Protein AF-A0A967E884-F1 (afdb_monomer_lite)

Foldseek 3Di:
DDPVVVVVLLVVLVVLLVVLCVVLQWDFDDDDPSDTDIAHDDDPPDVSRLVSLVSSQVSSQVSLVVVVVVDDDPDDDRDDDDDDRD

Structure (mmCIF, N/CA/C/O backbone):
data_AF-A0A967E884-F1
#
_entry.id   AF-A0A967E884-F1
#
loop_
_atom_site.group_PDB
_atom_site.id
_atom_site.type_symbol
_atom_site.label_atom_id
_atom_site.label_alt_id
_atom_site.label_comp_id
_atom_site.label_asym_id
_atom_site.label_entity_id
_atom_site.label_seq_id
_atom_site.pdbx_PDB_ins_code
_atom_site.Cartn_x
_atom_site.Cartn_y
_atom_site.Cartn_z
_atom_site.occupancy
_atom_site.B_iso_or_equiv
_atom_site.auth_seq_id
_atom_site.auth_comp_id
_atom_site.auth_asym_id
_atom_site.auth_atom_id
_atom_site.pdbx_PDB_model_num
ATOM 1 N N . MET A 1 1 ? -18.196 6.021 16.903 1.00 68.12 1 MET A N 1
ATOM 2 C CA . MET A 1 1 ? -16.793 5.579 16.946 1.00 68.12 1 MET A CA 1
ATOM 3 C C . MET A 1 1 ? -16.047 6.467 17.926 1.00 68.12 1 MET A C 1
ATOM 5 O O . MET A 1 1 ? -16.141 7.685 17.820 1.00 68.12 1 MET A O 1
ATOM 9 N N . THR A 1 2 ? -15.391 5.877 18.916 1.00 86.12 2 THR A N 1
ATOM 10 C CA . THR A 1 2 ? -14.497 6.571 19.849 1.00 86.12 2 THR A CA 1
ATOM 11 C C . THR A 1 2 ? -13.158 6.884 19.165 1.00 86.12 2 THR A C 1
ATOM 13 O O . THR A 1 2 ? -12.824 6.246 18.163 1.00 86.12 2 THR A O 1
ATOM 16 N N . PRO A 1 3 ? -12.345 7.821 19.689 1.00 84.12 3 PRO A N 1
ATOM 17 C CA . PRO A 1 3 ? -11.021 8.107 19.127 1.00 84.12 3 PRO A CA 1
ATOM 18 C C . PRO A 1 3 ? -10.112 6.873 19.038 1.00 84.12 3 PRO A C 1
ATOM 20 O O . PRO A 1 3 ? -9.334 6.746 18.100 1.00 84.12 3 PRO A O 1
ATOM 23 N N . LYS A 1 4 ? -10.242 5.937 19.985 1.00 84.94 4 LYS A N 1
ATOM 24 C CA . LYS A 1 4 ? -9.482 4.683 19.985 1.00 84.94 4 LYS A CA 1
ATOM 25 C C . LYS A 1 4 ? -9.930 3.746 18.862 1.00 84.94 4 LYS A C 1
ATOM 27 O O . LYS A 1 4 ? -9.096 3.254 18.114 1.00 84.94 4 LYS A O 1
ATOM 32 N N . GLU A 1 5 ? -11.239 3.564 18.703 1.00 82.00 5 GLU A N 1
ATOM 33 C CA . GLU A 1 5 ? -11.801 2.741 17.624 1.00 82.00 5 GLU A CA 1
ATOM 34 C C . GLU A 1 5 ? -11.440 3.288 16.234 1.00 82.00 5 GLU A C 1
ATOM 36 O O . GLU A 1 5 ? -11.198 2.510 15.314 1.00 82.00 5 GLU A O 1
ATOM 41 N N . LEU A 1 6 ? -11.356 4.617 16.089 1.00 83.81 6 LEU A N 1
ATOM 42 C CA . LEU A 1 6 ? -10.899 5.262 14.857 1.00 83.81 6 LEU A CA 1
ATOM 43 C C . LEU A 1 6 ? -9.427 4.958 14.567 1.00 83.81 6 LEU A C 1
ATOM 45 O O . LEU A 1 6 ? -9.089 4.595 13.442 1.00 83.81 6 LEU A O 1
ATOM 49 N N . SER A 1 7 ? -8.554 5.090 15.566 1.00 85.81 7 SER A N 1
ATOM 50 C CA . SER A 1 7 ? -7.130 4.777 15.415 1.00 85.81 7 SER A CA 1
ATOM 51 C C . SER A 1 7 ? -6.904 3.308 15.052 1.00 85.81 7 SER A C 1
ATOM 53 O O . SER A 1 7 ? -6.125 3.016 14.147 1.00 85.81 7 SER A O 1
ATOM 55 N N . ASP A 1 8 ? -7.633 2.389 15.688 1.00 86.94 8 ASP A N 1
ATOM 56 C CA . ASP A 1 8 ? -7.555 0.952 15.397 1.00 86.94 8 ASP A CA 1
ATOM 57 C C . ASP A 1 8 ? -8.105 0.620 13.995 1.00 86.94 8 ASP A C 1
ATOM 59 O O . ASP A 1 8 ? -7.632 -0.298 13.318 1.00 86.94 8 ASP A O 1
ATOM 63 N N . PHE A 1 9 ? -9.108 1.366 13.524 1.00 86.31 9 PHE A N 1
ATOM 64 C CA . PHE A 1 9 ? -9.611 1.265 12.154 1.00 86.31 9 PHE A CA 1
ATOM 65 C C . PHE A 1 9 ? -8.573 1.748 11.133 1.00 86.31 9 PHE A C 1
ATOM 67 O O . PHE A 1 9 ? -8.262 1.014 10.194 1.00 86.31 9 PHE A O 1
ATOM 74 N N . LEU A 1 10 ? -7.999 2.938 11.339 1.00 86.81 10 LEU A N 1
ATOM 75 C CA . LEU A 1 10 ? -6.977 3.500 10.455 1.00 86.81 10 LEU A CA 1
ATOM 76 C C . LEU A 1 10 ? -5.724 2.625 10.409 1.00 86.81 10 LEU A C 1
ATOM 78 O O . LEU A 1 10 ? -5.182 2.408 9.330 1.00 86.81 10 LEU A O 1
ATOM 82 N N . GLY A 1 11 ? -5.299 2.061 11.542 1.00 87.69 11 GLY A N 1
ATOM 83 C CA . GLY A 1 11 ? -4.167 1.134 11.590 1.00 87.69 11 GLY A CA 1
ATOM 84 C C . GLY A 1 11 ? -4.355 -0.065 10.657 1.00 87.69 11 GLY A C 1
ATOM 85 O O . GLY A 1 11 ? -3.487 -0.346 9.832 1.00 87.69 11 GLY A O 1
ATOM 86 N N . ARG A 1 12 ? -5.523 -0.719 10.719 1.00 88.31 12 ARG A N 1
ATOM 87 C CA . ARG A 1 12 ? -5.852 -1.861 9.845 1.00 88.31 12 ARG A CA 1
ATOM 88 C C . ARG A 1 12 ? -5.998 -1.462 8.377 1.00 88.31 12 ARG A C 1
ATOM 90 O O . ARG A 1 12 ? -5.581 -2.207 7.494 1.00 88.31 12 ARG A O 1
ATOM 97 N N . TYR A 1 13 ? -6.566 -0.287 8.114 1.00 86.94 13 TYR A N 1
ATOM 98 C CA . TYR A 1 13 ? -6.669 0.265 6.765 1.00 86.94 13 TYR A CA 1
ATOM 99 C C . TYR A 1 13 ? -5.283 0.508 6.145 1.00 86.94 13 TYR A C 1
ATOM 101 O O . TYR A 1 13 ? -5.006 0.054 5.034 1.00 86.94 13 TYR A O 1
ATOM 109 N N . PHE A 1 14 ? -4.379 1.155 6.884 1.00 89.81 14 PHE A N 1
ATOM 110 C CA . PHE A 1 14 ? -3.012 1.405 6.431 1.00 89.81 14 PHE A CA 1
ATOM 111 C C . PHE A 1 14 ? -2.226 0.113 6.218 1.00 89.81 14 PHE A C 1
ATOM 113 O O . PHE A 1 14 ? -1.529 -0.019 5.214 1.00 89.81 14 PHE A O 1
ATOM 120 N N . GLU A 1 15 ? -2.377 -0.872 7.102 1.00 89.75 15 GLU A N 1
ATOM 121 C CA . GLU A 1 15 ? -1.738 -2.179 6.947 1.00 89.75 15 GLU A CA 1
ATOM 122 C C . GLU A 1 15 ? -2.142 -2.871 5.633 1.00 89.75 15 GLU A C 1
ATOM 124 O O . GLU A 1 15 ? -1.275 -3.358 4.900 1.00 89.75 15 GLU A O 1
ATOM 129 N N . ALA A 1 16 ? -3.434 -2.837 5.282 1.00 88.69 16 ALA A N 1
ATOM 130 C CA . ALA A 1 16 ? -3.939 -3.384 4.021 1.00 88.69 16 ALA A CA 1
ATOM 131 C C . ALA A 1 16 ? -3.379 -2.655 2.785 1.00 88.69 16 ALA A C 1
ATOM 133 O O . ALA A 1 16 ? -3.158 -3.273 1.741 1.00 88.69 16 ALA A O 1
ATOM 134 N N . LEU A 1 17 ? -3.115 -1.352 2.902 1.00 88.62 17 LEU A N 1
ATOM 135 C CA . LEU A 1 17 ? -2.560 -0.527 1.830 1.00 88.62 17 LEU A CA 1
ATOM 136 C C . LEU A 1 17 ? -1.041 -0.650 1.675 1.00 88.62 17 LEU A C 1
ATOM 138 O O . LEU A 1 17 ? -0.521 -0.520 0.565 1.00 88.62 17 LEU A O 1
ATOM 142 N N . PHE A 1 18 ? -0.309 -0.917 2.755 1.00 91.88 18 PHE A N 1
ATOM 143 C CA . PHE A 1 18 ? 1.151 -1.024 2.708 1.00 91.88 18 PHE A CA 1
ATOM 144 C C . PHE A 1 18 ? 1.630 -2.276 1.976 1.00 91.88 18 PHE A C 1
ATOM 146 O O . PHE A 1 18 ? 2.701 -2.251 1.365 1.00 91.88 18 PHE A O 1
ATOM 153 N N . GLN A 1 19 ? 0.851 -3.358 2.019 1.00 91.94 19 GLN A N 1
ATOM 154 C CA . GLN A 1 19 ? 1.207 -4.630 1.390 1.00 91.94 19 GLN A CA 1
ATOM 155 C C . GLN A 1 19 ? 1.378 -4.506 -0.139 1.00 91.94 19 GLN A C 1
ATOM 157 O O . GLN A 1 19 ? 2.473 -4.810 -0.622 1.00 91.94 19 GLN A O 1
ATOM 162 N N . PRO A 1 20 ? 0.396 -3.988 -0.909 1.00 92.50 20 PRO A N 1
ATOM 163 C CA . PRO A 1 20 ? 0.556 -3.747 -2.346 1.00 92.50 20 PRO A CA 1
ATOM 164 C C . PRO A 1 20 ? 1.751 -2.862 -2.715 1.00 92.50 20 PRO A C 1
ATOM 166 O O . PRO A 1 20 ? 2.505 -3.190 -3.630 1.00 92.50 20 PRO A O 1
ATOM 169 N N . VAL A 1 21 ? 1.961 -1.760 -1.982 1.00 92.50 21 VAL A N 1
ATOM 170 C CA . VAL A 1 21 ? 3.062 -0.821 -2.254 1.00 92.50 21 VAL A CA 1
ATOM 171 C C . VAL A 1 21 ? 4.407 -1.526 -2.113 1.00 92.50 21 VAL A C 1
ATOM 173 O O . VAL A 1 21 ? 5.234 -1.463 -3.020 1.00 92.50 21 VAL A O 1
ATOM 176 N N . ARG A 1 22 ? 4.609 -2.256 -1.009 1.00 92.00 22 ARG A N 1
ATOM 177 C CA . ARG A 1 22 ? 5.852 -2.998 -0.755 1.00 92.00 22 ARG A CA 1
ATOM 178 C C . ARG A 1 22 ? 6.068 -4.121 -1.765 1.00 92.00 22 ARG A C 1
ATOM 180 O O . ARG A 1 22 ? 7.183 -4.294 -2.247 1.00 92.00 22 ARG A O 1
ATOM 187 N N . LYS A 1 23 ? 5.010 -4.859 -2.113 1.00 93.19 23 LYS A N 1
ATOM 188 C CA . LYS A 1 23 ? 5.057 -5.959 -3.089 1.00 93.19 23 LYS A CA 1
ATOM 189 C C . LYS A 1 23 ? 5.493 -5.486 -4.477 1.00 93.19 23 LYS A C 1
ATOM 191 O O . LYS A 1 23 ? 6.225 -6.197 -5.155 1.00 93.19 23 LYS A O 1
ATOM 196 N N . GLN A 1 24 ? 5.081 -4.285 -4.874 1.00 92.38 24 GLN A N 1
ATOM 197 C CA . GLN A 1 24 ? 5.452 -3.671 -6.151 1.00 92.38 24 GLN A CA 1
ATOM 198 C C . GLN A 1 24 ? 6.748 -2.841 -6.065 1.00 92.38 24 GLN A C 1
ATOM 200 O O . GLN A 1 24 ? 7.028 -2.055 -6.963 1.00 92.38 24 GLN A O 1
ATOM 205 N N . GLY A 1 25 ? 7.538 -2.963 -4.991 1.00 90.75 25 GLY A N 1
ATOM 206 C CA . GLY A 1 25 ? 8.830 -2.274 -4.856 1.00 90.75 25 GLY A CA 1
ATOM 207 C C . GLY A 1 25 ? 8.739 -0.7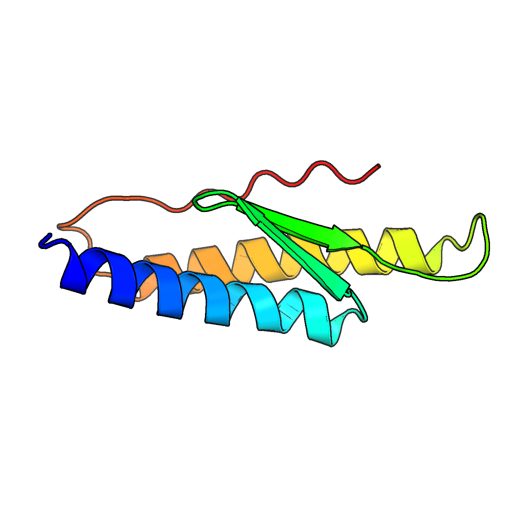73 -4.553 1.00 90.75 25 GLY A C 1
ATOM 208 O O . GLY A 1 25 ? 9.725 -0.053 -4.704 1.00 90.75 25 GLY A O 1
ATOM 209 N N . GLY A 1 26 ? 7.569 -0.291 -4.134 1.00 91.00 26 GLY A N 1
ATOM 210 C CA . GLY A 1 26 ? 7.353 1.095 -3.736 1.00 91.00 26 GLY A CA 1
ATOM 211 C C . GLY A 1 26 ? 7.842 1.373 -2.316 1.00 91.00 26 GLY A C 1
ATOM 212 O O . GLY A 1 26 ? 7.778 0.523 -1.425 1.00 91.00 26 GLY A O 1
ATOM 213 N N . LEU A 1 27 ? 8.298 2.601 -2.090 1.00 92.31 27 LEU A N 1
ATOM 214 C CA . LEU A 1 27 ? 8.674 3.119 -0.780 1.00 92.31 27 LEU A CA 1
ATOM 215 C C . LEU A 1 27 ? 7.596 4.074 -0.278 1.00 92.31 27 LEU A C 1
ATOM 217 O O . LEU A 1 27 ? 7.330 5.086 -0.922 1.00 92.31 27 LEU A O 1
ATOM 221 N N . ILE A 1 28 ? 7.027 3.790 0.891 1.00 92.12 28 ILE A N 1
ATOM 222 C CA . ILE A 1 28 ? 6.120 4.714 1.580 1.00 92.12 28 ILE A CA 1
ATOM 223 C C . ILE A 1 28 ? 6.961 5.830 2.201 1.00 92.12 28 ILE A C 1
ATOM 225 O O . ILE A 1 28 ? 7.860 5.557 2.995 1.00 92.12 28 ILE A O 1
ATOM 229 N N . VAL A 1 29 ? 6.688 7.071 1.808 1.00 91.81 29 VAL A N 1
ATOM 230 C CA . VAL A 1 29 ? 7.456 8.257 2.209 1.00 91.81 29 VAL A CA 1
ATOM 231 C C . VAL A 1 29 ? 6.771 9.001 3.340 1.00 91.81 29 VAL A C 1
ATOM 233 O O . VAL A 1 29 ? 7.444 9.459 4.257 1.00 91.81 29 VAL A O 1
ATOM 236 N N . ASP A 1 30 ? 5.448 9.141 3.260 1.00 88.69 30 ASP A N 1
ATOM 237 C CA . ASP A 1 30 ? 4.688 9.968 4.190 1.00 88.69 30 ASP A CA 1
ATOM 238 C C . ASP A 1 30 ? 3.243 9.474 4.334 1.00 88.69 30 ASP A C 1
ATOM 240 O O . ASP A 1 30 ? 2.684 8.854 3.421 1.00 88.69 30 ASP A O 1
ATOM 244 N N . LEU A 1 31 ? 2.646 9.779 5.486 1.00 88.31 31 LEU A N 1
ATOM 245 C CA . LEU A 1 31 ? 1.240 9.556 5.805 1.00 88.31 31 LEU A CA 1
ATOM 246 C C . LEU A 1 31 ? 0.621 10.905 6.169 1.00 88.31 31 LEU A C 1
ATOM 248 O O . LEU A 1 31 ? 0.981 11.512 7.177 1.00 88.31 31 LEU A O 1
ATOM 252 N N . LYS A 1 32 ? -0.332 11.376 5.365 1.00 83.81 32 LYS A N 1
ATOM 253 C CA . LYS A 1 32 ? -1.036 12.640 5.612 1.00 83.81 32 LYS A CA 1
ATOM 254 C C . LYS A 1 32 ? -2.517 12.377 5.812 1.00 83.81 32 LYS A C 1
ATOM 256 O O . LYS A 1 32 ? -3.244 12.166 4.848 1.00 83.81 32 LYS A O 1
ATOM 261 N N . GLY A 1 33 ? -2.963 12.410 7.067 1.00 83.56 33 GLY A N 1
ATOM 262 C CA . GLY A 1 33 ? -4.350 12.105 7.418 1.00 83.56 33 GLY A CA 1
ATOM 263 C C . GLY A 1 33 ? -4.674 10.641 7.122 1.00 83.56 33 GLY A C 1
ATOM 264 O O . GLY A 1 33 ? -4.142 9.757 7.782 1.00 83.56 33 GLY A O 1
ATOM 265 N N . ASP A 1 34 ? -5.522 10.403 6.126 1.00 82.00 34 ASP A N 1
ATOM 266 C CA . ASP A 1 34 ? -5.907 9.090 5.586 1.00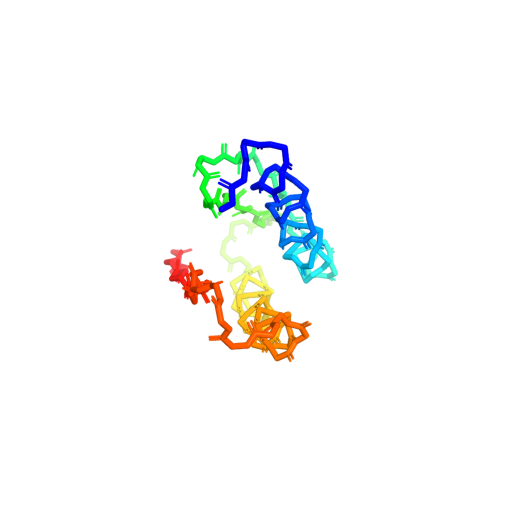 82.00 34 ASP A CA 1
ATOM 267 C C . ASP A 1 34 ? -5.173 8.728 4.278 1.00 82.00 34 ASP A C 1
ATOM 269 O O . ASP A 1 34 ? -5.400 7.665 3.696 1.00 82.00 34 ASP A O 1
ATOM 273 N N . SER A 1 35 ? -4.284 9.607 3.813 1.00 82.56 35 SER A N 1
ATOM 274 C CA . SER A 1 35 ? -3.583 9.481 2.539 1.00 82.56 35 SER A CA 1
ATOM 275 C C . SER A 1 35 ? -2.159 8.961 2.719 1.00 82.56 35 SER A C 1
ATOM 277 O O . SER A 1 35 ? -1.462 9.307 3.676 1.00 82.56 35 SER A O 1
ATOM 279 N N . ILE A 1 36 ? -1.702 8.160 1.756 1.00 89.75 36 ILE A N 1
ATOM 280 C CA . ILE A 1 36 ? -0.340 7.617 1.700 1.00 89.75 36 ILE A CA 1
ATOM 281 C C . ILE A 1 36 ? 0.384 8.223 0.503 1.00 89.75 36 ILE A C 1
ATOM 283 O O . ILE A 1 36 ? -0.143 8.216 -0.608 1.00 89.75 36 ILE A O 1
ATOM 287 N N . LEU A 1 37 ? 1.620 8.672 0.715 1.00 90.06 37 LEU A N 1
ATOM 288 C CA . LEU A 1 37 ? 2.550 8.998 -0.360 1.00 90.06 37 LEU A CA 1
ATOM 289 C C . LEU A 1 37 ? 3.555 7.859 -0.533 1.00 90.06 37 LEU A C 1
ATOM 291 O O . LEU A 1 37 ? 4.296 7.535 0.397 1.00 90.06 37 LEU A O 1
ATOM 295 N N . ALA A 1 38 ? 3.617 7.290 -1.736 1.00 92.12 38 ALA A N 1
ATOM 296 C CA . ALA A 1 38 ? 4.595 6.275 -2.105 1.00 92.12 38 ALA A CA 1
ATOM 297 C C . ALA A 1 38 ? 5.369 6.677 -3.365 1.00 92.12 38 ALA A C 1
ATOM 299 O O . ALA A 1 38 ? 4.825 7.333 -4.251 1.00 92.12 38 ALA A O 1
ATOM 300 N N . ILE A 1 39 ? 6.639 6.278 -3.439 1.00 91.75 39 ILE A N 1
ATOM 301 C CA . ILE A 1 39 ? 7.520 6.544 -4.581 1.00 91.75 39 ILE A CA 1
ATOM 302 C C . ILE A 1 39 ? 8.222 5.271 -5.048 1.00 91.75 39 ILE A C 1
ATOM 304 O O . ILE A 1 39 ? 8.611 4.427 -4.240 1.00 91.75 39 ILE A O 1
ATOM 308 N N . TRP A 1 40 ? 8.453 5.178 -6.354 1.00 91.88 40 TRP A N 1
ATOM 309 C CA . TRP A 1 40 ? 9.235 4.119 -6.987 1.00 91.88 40 TRP A CA 1
ATOM 310 C C . TRP A 1 40 ? 10.542 4.720 -7.489 1.00 91.88 40 TRP A C 1
ATOM 312 O O . TRP A 1 40 ? 10.540 5.568 -8.379 1.00 91.88 40 TRP A O 1
ATOM 322 N N . LYS A 1 41 ? 11.662 4.327 -6.874 1.00 87.50 41 LYS A N 1
ATOM 323 C CA . LYS A 1 41 ? 12.993 4.850 -7.210 1.00 87.50 41 LYS A CA 1
ATOM 324 C C . LYS A 1 41 ? 13.692 3.902 -8.180 1.00 87.50 41 LYS A C 1
ATOM 326 O O . LYS A 1 41 ? 13.797 2.713 -7.898 1.00 87.50 41 LYS A O 1
ATOM 331 N N . GLY A 1 42 ? 14.227 4.440 -9.268 1.00 86.06 42 GLY A N 1
ATOM 332 C CA . GLY A 1 42 ? 15.032 3.705 -10.240 1.00 86.06 42 GLY A CA 1
ATOM 333 C C . GLY A 1 42 ? 15.623 4.647 -11.292 1.00 86.06 42 GLY A C 1
ATOM 334 O O . GLY A 1 42 ? 15.588 5.865 -11.095 1.00 86.06 42 GLY A O 1
ATOM 335 N N . PRO A 1 43 ? 16.194 4.108 -12.382 1.00 81.88 43 PRO A N 1
ATOM 336 C CA . PRO A 1 43 ? 16.731 4.910 -13.476 1.00 81.88 43 PRO A CA 1
ATOM 337 C C . PRO A 1 43 ? 15.684 5.872 -14.051 1.00 81.88 43 PRO A C 1
ATOM 339 O O . PRO A 1 43 ? 14.499 5.541 -14.130 1.00 81.88 43 PRO A O 1
ATOM 342 N N . HIS A 1 44 ? 16.133 7.058 -14.471 1.00 72.19 44 HIS A N 1
ATOM 343 C CA . HIS A 1 44 ? 15.278 8.025 -15.159 1.00 72.19 44 HIS A CA 1
ATOM 344 C C . HIS A 1 44 ? 14.660 7.375 -16.411 1.00 72.19 44 HIS A C 1
ATOM 346 O O . HIS A 1 44 ? 15.366 6.704 -17.161 1.00 72.19 44 HIS A O 1
ATOM 352 N N . ASP A 1 45 ? 13.353 7.565 -16.608 1.00 77.12 45 ASP A N 1
ATOM 353 C CA . ASP A 1 45 ? 12.533 7.015 -17.702 1.00 77.12 45 ASP A CA 1
ATOM 354 C C . ASP A 1 45 ? 12.272 5.504 -17.744 1.00 77.12 45 ASP A C 1
ATOM 356 O O . ASP A 1 45 ? 11.703 5.033 -18.728 1.00 77.12 45 ASP A O 1
ATOM 360 N N . ASP A 1 46 ? 12.564 4.739 -16.690 1.00 85.25 46 ASP A N 1
ATOM 361 C CA . ASP A 1 46 ? 12.232 3.310 -16.677 1.00 85.25 46 ASP A CA 1
ATOM 362 C C . ASP A 1 46 ? 10.697 3.074 -16.710 1.00 85.25 46 ASP A C 1
ATOM 364 O O . ASP A 1 46 ? 9.994 3.337 -15.722 1.00 85.25 46 ASP A O 1
ATOM 368 N N . PRO A 1 47 ? 10.131 2.541 -17.819 1.00 87.88 47 PRO A N 1
ATOM 369 C CA . PRO A 1 47 ? 8.697 2.277 -17.927 1.00 87.88 47 PRO A CA 1
ATOM 370 C C . PRO A 1 47 ? 8.206 1.231 -16.921 1.00 87.88 47 PRO A C 1
ATOM 372 O O . PRO A 1 47 ? 7.013 1.198 -16.603 1.00 87.88 47 PRO A O 1
ATOM 375 N N . ALA A 1 48 ? 9.102 0.381 -16.410 1.00 90.12 48 ALA A N 1
ATOM 376 C CA . ALA A 1 48 ? 8.772 -0.594 -15.385 1.00 90.12 48 ALA A CA 1
ATOM 377 C C . ALA A 1 48 ? 8.379 0.088 -14.069 1.00 90.12 48 ALA A C 1
ATOM 379 O O . ALA A 1 48 ? 7.445 -0.382 -13.423 1.00 90.12 48 ALA A O 1
ATOM 380 N N . LEU A 1 49 ? 8.996 1.223 -13.706 1.00 89.38 49 LEU A N 1
ATOM 381 C CA . LEU A 1 49 ? 8.634 1.981 -12.497 1.00 89.38 49 LEU A CA 1
ATOM 382 C C . LEU A 1 49 ? 7.189 2.480 -12.568 1.00 89.38 49 LEU A C 1
ATOM 384 O O . LEU A 1 49 ? 6.418 2.274 -11.632 1.00 89.38 49 LEU A O 1
ATOM 388 N N . ARG A 1 50 ? 6.791 3.056 -13.713 1.00 89.25 50 ARG A N 1
ATOM 389 C CA . ARG A 1 50 ? 5.404 3.497 -13.944 1.00 89.25 50 ARG A CA 1
ATOM 390 C C . ARG A 1 50 ? 4.433 2.321 -13.896 1.00 89.25 50 ARG A C 1
ATOM 392 O O . ARG A 1 50 ? 3.381 2.411 -13.271 1.00 89.25 50 ARG A O 1
ATOM 399 N N . LYS A 1 51 ? 4.800 1.191 -14.510 1.00 91.88 51 LYS A N 1
ATOM 400 C CA . LYS A 1 51 ? 3.991 -0.034 -14.468 1.00 91.88 51 LYS A CA 1
ATOM 401 C C . LYS A 1 51 ? 3.806 -0.541 -13.035 1.00 91.88 51 LYS A C 1
ATOM 403 O O . LYS A 1 51 ? 2.685 -0.876 -12.669 1.00 91.88 51 LYS A O 1
ATOM 408 N N . MET A 1 52 ? 4.868 -0.579 -12.233 1.00 92.44 52 MET A N 1
ATOM 409 C CA . MET A 1 52 ? 4.808 -1.002 -10.831 1.00 92.44 52 MET A CA 1
ATOM 410 C C . MET A 1 52 ? 3.931 -0.071 -9.989 1.00 92.44 52 MET A C 1
ATOM 412 O O . MET A 1 52 ? 3.102 -0.562 -9.227 1.00 92.44 52 MET A O 1
ATOM 416 N N . ALA A 1 53 ? 4.036 1.247 -10.180 1.00 90.25 53 ALA A N 1
ATOM 417 C CA . ALA A 1 53 ? 3.172 2.219 -9.510 1.00 90.25 53 ALA A CA 1
ATOM 418 C C . ALA A 1 53 ? 1.686 2.013 -9.863 1.00 90.25 53 ALA A C 1
ATOM 420 O O . ALA A 1 53 ? 0.837 1.955 -8.974 1.00 90.25 53 ALA A O 1
ATOM 421 N N . CYS A 1 54 ? 1.365 1.817 -11.147 1.00 92.56 54 CYS A N 1
ATOM 422 C CA . CYS A 1 54 ? -0.005 1.533 -11.584 1.00 92.56 54 CYS A CA 1
ATOM 423 C C . CYS A 1 54 ? -0.537 0.200 -11.033 1.00 92.56 54 CYS A C 1
ATOM 425 O O . CYS A 1 54 ? -1.685 0.130 -10.595 1.00 92.56 54 CYS A O 1
ATOM 427 N N . LEU A 1 55 ? 0.285 -0.856 -11.033 1.00 93.62 55 LEU A N 1
ATOM 428 C CA . LEU A 1 55 ? -0.087 -2.151 -10.455 1.00 93.62 55 LEU A CA 1
ATOM 429 C C . LEU A 1 55 ? -0.326 -2.040 -8.948 1.00 93.62 55 LEU A C 1
ATOM 431 O O . LEU A 1 55 ? -1.289 -2.610 -8.444 1.00 93.62 55 LEU A O 1
ATOM 435 N N . ALA A 1 56 ? 0.503 -1.270 -8.241 1.00 93.06 56 ALA A N 1
ATOM 436 C CA . ALA A 1 56 ? 0.309 -1.008 -6.822 1.00 93.06 56 ALA A CA 1
ATOM 437 C C . ALA A 1 56 ? -1.018 -0.293 -6.575 1.00 93.06 56 ALA A C 1
ATOM 439 O O . ALA A 1 56 ? -1.785 -0.739 -5.731 1.00 93.06 5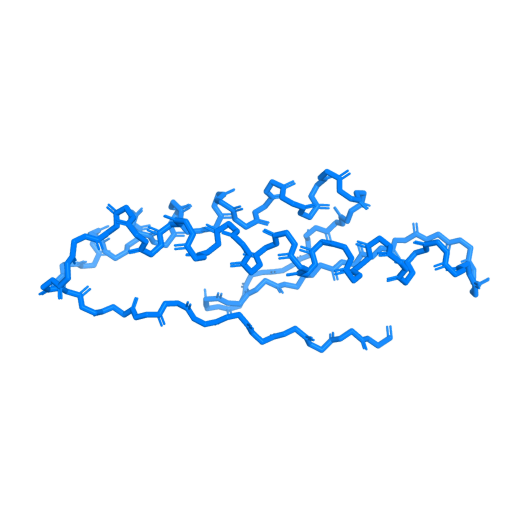6 A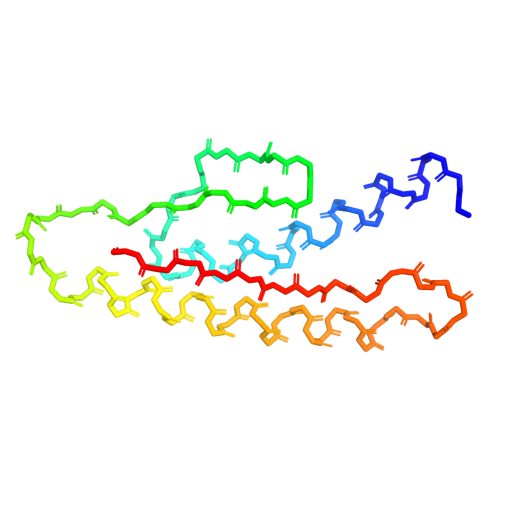LA A O 1
ATOM 440 N N . ALA A 1 57 ? -1.331 0.752 -7.345 1.00 89.88 57 ALA A N 1
ATOM 441 C CA . ALA A 1 57 ? -2.591 1.480 -7.220 1.00 89.88 57 ALA A CA 1
ATOM 442 C C . ALA A 1 57 ? -3.818 0.575 -7.444 1.00 89.88 57 ALA A C 1
ATOM 444 O O . ALA A 1 57 ? -4.789 0.650 -6.687 1.00 89.88 57 ALA A O 1
ATOM 445 N N . LEU A 1 58 ? -3.763 -0.317 -8.440 1.00 92.50 58 LEU A N 1
ATOM 446 C CA . LEU A 1 58 ?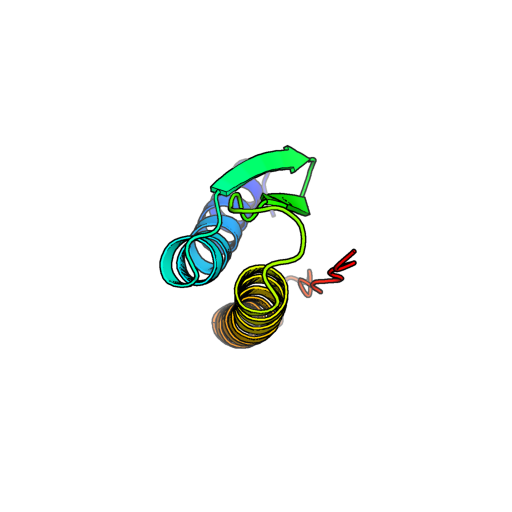 -4.834 -1.281 -8.702 1.00 92.50 58 LEU A CA 1
ATOM 447 C C . LEU A 1 58 ? -4.998 -2.271 -7.540 1.00 92.50 58 LEU A C 1
ATOM 449 O O . LEU A 1 58 ? -6.100 -2.432 -7.019 1.00 92.50 58 LEU A O 1
ATOM 453 N N . GLU A 1 59 ? -3.901 -2.878 -7.087 1.00 92.56 59 GLU A N 1
ATOM 454 C CA . GLU A 1 59 ? -3.917 -3.812 -5.957 1.00 92.56 59 GLU A CA 1
ATOM 455 C C . GLU A 1 59 ? -4.366 -3.131 -4.650 1.00 92.56 59 GLU A C 1
ATOM 457 O O . GLU A 1 59 ? -5.079 -3.736 -3.853 1.00 92.56 59 GLU A O 1
ATOM 462 N N . MET A 1 60 ? -4.011 -1.860 -4.430 1.00 90.00 60 MET A N 1
ATOM 463 C CA . MET A 1 60 ? -4.492 -1.060 -3.296 1.00 90.00 60 MET A CA 1
ATOM 464 C C . MET A 1 60 ? -6.003 -0.860 -3.351 1.00 90.00 60 MET A C 1
ATOM 466 O O . MET A 1 60 ? -6.673 -1.058 -2.338 1.00 90.00 60 MET A O 1
ATOM 470 N N . SER A 1 61 ? -6.550 -0.523 -4.521 1.00 88.56 61 SER A N 1
ATOM 471 C CA . SER A 1 61 ? -7.998 -0.392 -4.717 1.00 88.56 61 SER A CA 1
ATOM 472 C C . SER A 1 61 ? -8.730 -1.701 -4.399 1.00 88.56 61 SER A C 1
ATOM 474 O O . SER A 1 61 ? -9.713 -1.709 -3.656 1.00 88.56 61 SER A O 1
ATOM 476 N N . GLU A 1 62 ? -8.202 -2.839 -4.858 1.00 89.75 62 GLU A N 1
ATOM 477 C CA . GLU A 1 62 ? -8.761 -4.158 -4.541 1.00 89.75 62 GLU A CA 1
ATOM 478 C C . GLU A 1 62 ? -8.655 -4.519 -3.053 1.00 89.75 62 GLU A C 1
ATOM 480 O O . GLU A 1 62 ? -9.572 -5.126 -2.492 1.00 89.75 62 GLU A O 1
ATOM 485 N N . SER A 1 63 ? -7.538 -4.187 -2.402 1.00 89.19 63 SER A N 1
ATOM 486 C CA . SER A 1 63 ? -7.346 -4.40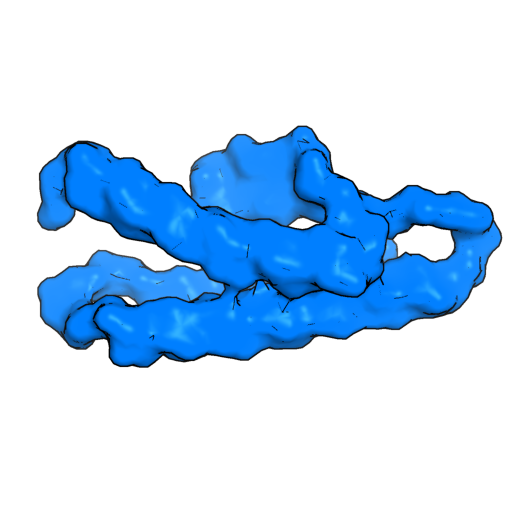5 -0.964 1.00 89.19 63 SER A CA 1
ATOM 487 C C . SER A 1 63 ? -8.328 -3.579 -0.143 1.00 89.19 63 SER A C 1
ATOM 489 O O . SER A 1 63 ? -8.898 -4.095 0.815 1.00 89.19 63 SER A O 1
ATOM 491 N N . VAL A 1 64 ? -8.594 -2.333 -0.544 1.00 86.25 64 VAL A N 1
ATOM 492 C CA . VAL A 1 64 ? -9.591 -1.479 0.115 1.00 86.25 64 VAL A CA 1
ATOM 493 C C . VAL A 1 64 ? -11.007 -1.973 -0.137 1.00 86.25 64 VAL A C 1
ATOM 495 O O . VAL A 1 64 ? -11.801 -2.016 0.796 1.00 86.25 64 VAL A O 1
ATOM 498 N N . ALA A 1 65 ? -11.330 -2.427 -1.349 1.00 86.00 65 ALA A N 1
ATOM 499 C CA . ALA A 1 65 ? -12.626 -3.042 -1.622 1.00 86.00 65 ALA A CA 1
ATOM 500 C C . ALA A 1 65 ? -12.867 -4.275 -0.732 1.00 86.00 65 ALA A C 1
ATOM 502 O O . ALA A 1 65 ? -13.939 -4.410 -0.141 1.00 86.00 65 ALA A O 1
ATOM 503 N N . ARG A 1 66 ? -11.854 -5.139 -0.573 1.00 86.56 66 ARG A N 1
ATOM 504 C CA . ARG A 1 66 ? -11.896 -6.295 0.341 1.00 86.56 66 ARG A CA 1
ATOM 505 C C . ARG A 1 66 ? -11.995 -5.876 1.805 1.00 86.56 66 ARG A C 1
ATOM 507 O O . ARG A 1 66 ? -12.784 -6.449 2.552 1.00 86.56 66 ARG A O 1
ATOM 514 N N . PHE A 1 67 ? -11.237 -4.860 2.209 1.00 85.94 67 PHE A N 1
ATOM 515 C CA . PHE A 1 67 ? -11.310 -4.299 3.552 1.00 85.94 67 PHE A CA 1
ATOM 516 C C . PHE A 1 67 ? -12.721 -3.778 3.844 1.00 85.94 67 PHE A C 1
ATOM 518 O O . PHE A 1 67 ? -13.320 -4.201 4.825 1.00 85.94 67 PHE A O 1
ATOM 525 N N . ASN A 1 68 ? -13.305 -2.978 2.951 1.00 82.31 68 ASN A N 1
ATOM 526 C CA . ASN A 1 68 ? -14.658 -2.437 3.091 1.00 82.31 68 ASN A CA 1
ATOM 527 C C . ASN A 1 68 ? -15.728 -3.541 3.203 1.00 82.31 68 ASN A C 1
ATOM 529 O O . ASN A 1 68 ? -16.691 -3.365 3.936 1.00 82.31 68 ASN A O 1
ATOM 533 N N . GLN A 1 69 ? -15.554 -4.694 2.546 1.00 80.38 69 GLN A N 1
ATOM 534 C CA . GLN A 1 69 ? -16.449 -5.854 2.715 1.00 80.38 69 GLN A CA 1
ATOM 535 C C . GLN A 1 69 ? -16.327 -6.514 4.098 1.00 80.38 69 GLN A C 1
ATOM 537 O O . GLN A 1 69 ? -17.289 -7.099 4.590 1.00 80.38 69 GLN A O 1
ATOM 542 N N . SER A 1 70 ? -15.154 -6.428 4.732 1.00 74.75 70 SER A N 1
ATOM 543 C CA . SER A 1 70 ? -14.912 -6.967 6.078 1.00 74.75 70 SER A CA 1
ATOM 544 C C . SER A 1 70 ? -15.425 -6.062 7.206 1.00 74.75 70 SER A C 1
ATOM 546 O O . SER A 1 70 ? -15.526 -6.505 8.351 1.00 74.75 70 SER A O 1
ATOM 548 N N . VAL A 1 71 ? -15.766 -4.804 6.900 1.00 70.94 71 VAL A N 1
ATOM 549 C CA . VAL A 1 71 ? -16.307 -3.839 7.865 1.00 70.94 71 VAL A CA 1
ATOM 550 C C . VAL A 1 71 ? -17.827 -3.743 7.683 1.00 70.94 71 VAL A C 1
ATOM 552 O O . VAL A 1 71 ? -18.319 -3.383 6.620 1.00 70.94 71 VAL A O 1
ATOM 555 N N . ALA A 1 72 ? -18.589 -4.111 8.716 1.00 55.66 72 ALA A N 1
ATOM 556 C CA . ALA A 1 72 ? -20.052 -4.194 8.669 1.00 55.66 72 ALA A CA 1
ATOM 557 C C . ALA A 1 72 ? -20.743 -2.843 8.325 1.00 55.66 72 ALA A C 1
ATOM 559 O O . ALA A 1 72 ? -20.262 -1.783 8.728 1.00 55.66 72 ALA A O 1
ATOM 560 N N . PRO A 1 73 ? -21.918 -2.860 7.660 1.00 50.53 73 PRO A N 1
ATOM 561 C CA . PRO A 1 73 ? -22.526 -1.699 6.985 1.00 50.53 73 PRO A CA 1
ATOM 562 C C . PRO A 1 73 ? -23.070 -0.560 7.873 1.00 50.53 73 PRO A C 1
ATOM 564 O O . PRO A 1 73 ? -23.581 0.422 7.338 1.00 50.53 73 PRO A O 1
ATOM 567 N N . TYR A 1 74 ? -22.980 -0.638 9.205 1.00 48.75 74 TYR A N 1
ATOM 568 C CA . TYR A 1 74 ? -23.641 0.319 10.113 1.00 48.75 74 TYR A CA 1
ATOM 569 C C . TYR A 1 74 ? -22.737 1.403 10.721 1.00 48.75 74 TYR A C 1
ATOM 571 O O . TYR A 1 74 ? -23.169 2.158 11.589 1.00 48.75 74 TYR A O 1
ATOM 579 N N . SER A 1 75 ? -21.509 1.558 10.234 1.00 45.34 75 SER A N 1
ATOM 580 C CA . SER A 1 75 ? -20.640 2.670 10.632 1.00 45.34 75 SER A CA 1
ATOM 581 C C . SER A 1 75 ? -19.764 3.095 9.458 1.00 45.34 75 SER A C 1
ATOM 583 O O . SER A 1 75 ? -18.621 2.669 9.344 1.00 45.34 75 SER A O 1
ATOM 585 N N . CYS A 1 76 ? -20.326 3.892 8.547 1.00 39.84 76 CYS A N 1
ATOM 586 C CA . CYS A 1 76 ? -19.586 4.488 7.430 1.00 39.84 76 CYS A CA 1
ATOM 587 C C . CYS A 1 76 ? -18.368 5.272 7.969 1.00 39.84 76 CYS A C 1
ATOM 589 O O . CYS A 1 76 ? -18.526 6.063 8.905 1.00 39.84 76 CYS A O 1
ATOM 591 N N . PRO A 1 77 ? -17.164 5.008 7.429 1.00 51.31 77 PRO A N 1
ATOM 592 C CA . PRO A 1 77 ? -16.748 5.638 6.177 1.00 51.31 77 PRO A CA 1
ATOM 593 C C . PRO A 1 77 ? -16.355 4.616 5.097 1.00 51.31 77 PRO A C 1
ATOM 595 O O . PRO A 1 77 ? -15.535 3.732 5.331 1.00 51.31 77 PRO A O 1
ATOM 598 N N . TYR A 1 78 ? -16.899 4.766 3.886 1.00 51.31 78 TYR A N 1
ATOM 599 C CA . TYR A 1 78 ? -16.344 4.122 2.694 1.00 51.31 78 TYR A CA 1
ATOM 600 C C . TYR A 1 78 ? -14.972 4.736 2.409 1.00 51.31 78 TYR A C 1
ATOM 602 O O . TYR A 1 78 ? -14.886 5.910 2.047 1.00 51.31 78 TYR A O 1
ATOM 610 N N . ALA A 1 79 ? -13.901 3.958 2.562 1.00 54.50 79 ALA A N 1
ATOM 611 C CA . ALA A 1 79 ? -12.586 4.389 2.114 1.00 54.50 79 ALA A CA 1
ATOM 612 C C . ALA A 1 79 ? -12.543 4.332 0.580 1.00 54.50 79 ALA A C 1
ATOM 614 O O . ALA A 1 79 ? -12.759 3.273 -0.015 1.00 54.50 79 ALA A O 1
ATOM 615 N N . SER A 1 80 ? -12.303 5.483 -0.047 1.00 51.56 80 SER A N 1
ATOM 616 C CA . SER A 1 80 ? -12.074 5.621 -1.485 1.00 51.56 80 SER A CA 1
ATOM 617 C C . SER A 1 80 ? -10.613 5.986 -1.705 1.00 51.56 80 SER A C 1
ATOM 619 O O . SER A 1 80 ? -10.089 6.877 -1.040 1.00 51.56 80 SER A O 1
ATOM 621 N N . VAL A 1 81 ? -9.951 5.297 -2.631 1.00 56.62 81 VAL A N 1
ATOM 622 C CA . VAL A 1 81 ? -8.551 5.558 -2.971 1.00 56.62 81 VAL A CA 1
ATOM 623 C C . VAL A 1 81 ? -8.511 6.345 -4.278 1.00 56.62 81 VAL A C 1
ATOM 625 O O . VAL A 1 81 ? -8.918 5.839 -5.321 1.00 56.62 81 VAL A O 1
ATOM 628 N N . CYS A 1 82 ? -7.995 7.574 -4.234 1.00 51.34 82 CYS A N 1
ATOM 629 C CA . CYS A 1 82 ? -7.697 8.378 -5.418 1.00 51.34 82 CYS A CA 1
ATOM 630 C C . CYS A 1 82 ? -6.173 8.473 -5.567 1.00 51.34 82 CYS A C 1
ATOM 632 O O . CYS A 1 82 ? -5.510 9.036 -4.698 1.00 51.34 82 CYS A O 1
ATOM 634 N N . MET A 1 83 ? -5.609 7.885 -6.628 1.00 57.84 83 MET A N 1
ATOM 635 C CA . MET A 1 83 ? -4.157 7.849 -6.852 1.00 57.84 83 MET A CA 1
ATOM 636 C C . MET A 1 83 ? -3.770 8.635 -8.105 1.00 57.84 83 MET A C 1
ATOM 638 O O . MET A 1 83 ? -3.949 8.126 -9.213 1.00 57.84 83 MET A O 1
ATOM 642 N N . PRO A 1 84 ? -3.215 9.851 -7.970 1.00 53.78 84 PRO A N 1
ATOM 643 C CA . PRO A 1 84 ? -2.524 10.493 -9.076 1.00 53.78 84 PRO A CA 1
ATOM 644 C C . PRO A 1 84 ? -1.167 9.802 -9.287 1.00 53.78 84 PRO A C 1
ATOM 646 O O . PRO A 1 84 ? -0.290 9.869 -8.428 1.00 53.78 84 PRO A O 1
ATOM 649 N N . VAL A 1 85 ? -0.999 9.127 -10.426 1.00 58.97 85 VAL A N 1
ATOM 650 C CA . VAL A 1 85 ? 0.298 8.601 -10.881 1.00 58.97 85 VAL A CA 1
ATOM 651 C C . VAL A 1 85 ? 0.862 9.610 -11.882 1.00 58.97 85 VAL A C 1
ATOM 653 O O . VAL A 1 85 ? 0.214 9.879 -12.892 1.00 58.97 85 VAL A O 1
ATOM 656 N N . ASN A 1 86 ? 2.013 10.205 -11.566 1.00 57.78 86 ASN A N 1
ATOM 657 C CA . ASN A 1 86 ? 2.743 11.145 -12.427 1.00 57.78 86 ASN A CA 1
ATOM 658 C C . ASN A 1 86 ? 3.960 10.452 -13.045 1.00 57.78 86 ASN A C 1
ATOM 660 O O . ASN A 1 86 ? 4.589 9.651 -12.314 1.00 57.78 86 ASN A O 1
#

Sequence (86 aa):
MTPKELSDFLGRYFEALFQPVRKQGGLIVDLKGDSILAIWKGPHDDPALRKMACLAALEMSESVARFNQSVAPYSCPYASVCMPVN

Secondary structure (DSSP, 8-state):
--HHHHHHHHHHHHHHHHHHHHHTT-EEEEEETTEEEEE---STT-HHHHHHHHHHHHHHHHHHHHHHHHS-TTS-----------

pLDDT: mean 81.33, std 14.32, range [39.84, 93.62]

Radius of gyration: 14.17 Å; chains: 1; bounding box: 40×20×38 Å